Protein AF-A0A2W2B4Z8-F1 (afdb_monomer)

pLDDT: mean 87.82, std 11.04, range [44.75, 96.94]

Radius of gyration: 16.48 Å; Cα contacts (8 Å, |Δi|>4): 106; chains: 1; bounding box: 33×25×56 Å

Structure (mmCIF, N/CA/C/O backbone):
data_AF-A0A2W2B4Z8-F1
#
_entry.id   AF-A0A2W2B4Z8-F1
#
loop_
_atom_site.group_PDB
_atom_site.id
_atom_site.type_symbol
_atom_site.label_atom_id
_atom_site.label_alt_id
_atom_site.label_comp_id
_atom_site.label_asym_id
_atom_site.label_entity_id
_atom_site.label_seq_id
_atom_site.pdbx_PDB_ins_code
_atom_site.Cartn_x
_atom_site.Cartn_y
_atom_site.Cartn_z
_atom_site.occupancy
_atom_site.B_iso_or_equiv
_atom_site.auth_seq_id
_atom_site.auth_comp_id
_atom_site.auth_asym_id
_atom_site.auth_atom_id
_atom_site.pdbx_PDB_model_num
ATOM 1 N N . MET A 1 1 ? 10.916 -3.415 -38.304 1.00 51.91 1 MET A N 1
ATOM 2 C CA . MET A 1 1 ? 10.287 -2.587 -37.243 1.00 51.91 1 MET A CA 1
ATOM 3 C C . MET A 1 1 ? 11.276 -1.508 -36.816 1.00 51.91 1 MET A C 1
ATOM 5 O O . MET A 1 1 ? 12.402 -1.849 -36.483 1.00 51.91 1 MET A O 1
ATOM 9 N N . SER A 1 2 ? 10.908 -0.225 -36.898 1.00 57.62 2 SER A N 1
ATOM 10 C CA . SER A 1 2 ? 11.852 0.897 -36.734 1.00 57.62 2 SER A CA 1
ATOM 11 C C . SER A 1 2 ? 12.191 1.183 -35.260 1.00 57.62 2 SER A C 1
ATOM 13 O O . SER A 1 2 ? 11.293 1.184 -34.414 1.00 57.62 2 SER A O 1
ATOM 15 N N . ARG A 1 3 ? 13.473 1.455 -34.949 1.00 60.00 3 ARG A N 1
ATOM 16 C CA . ARG A 1 3 ? 13.999 1.764 -33.595 1.00 60.00 3 ARG A CA 1
ATOM 17 C C . ARG A 1 3 ? 13.225 2.890 -32.887 1.00 60.00 3 ARG A C 1
ATOM 19 O O . ARG A 1 3 ? 13.056 2.839 -31.670 1.00 60.00 3 ARG A O 1
ATOM 26 N N . ALA A 1 4 ? 12.664 3.834 -33.645 1.00 62.84 4 ALA A N 1
ATOM 27 C CA . ALA A 1 4 ? 11.821 4.915 -33.128 1.00 62.84 4 ALA A CA 1
ATOM 28 C C . ALA A 1 4 ? 10.544 4.411 -32.414 1.00 62.84 4 ALA A C 1
ATOM 30 O O . ALA A 1 4 ? 10.140 4.954 -31.387 1.00 62.84 4 ALA A O 1
ATOM 31 N N . GLY A 1 5 ? 9.939 3.317 -32.892 1.00 60.94 5 GLY A N 1
ATOM 32 C CA . GLY A 1 5 ? 8.724 2.741 -32.299 1.00 60.94 5 GLY A CA 1
ATOM 33 C C . GLY A 1 5 ? 8.967 1.911 -31.030 1.00 60.94 5 GLY A C 1
ATOM 34 O O . GLY A 1 5 ? 8.025 1.613 -30.295 1.00 60.94 5 GLY A O 1
ATOM 35 N N . LEU A 1 6 ? 10.212 1.507 -30.762 1.00 61.00 6 LEU A N 1
ATOM 36 C CA . LEU A 1 6 ? 10.599 0.843 -29.510 1.00 61.00 6 LEU A CA 1
ATOM 37 C C . LEU A 1 6 ? 10.825 1.875 -28.398 1.00 61.00 6 LEU A C 1
ATOM 39 O O . LEU A 1 6 ? 10.291 1.706 -27.304 1.00 61.00 6 LEU A O 1
ATOM 43 N N . GLY A 1 7 ? 11.508 2.984 -28.709 1.00 65.25 7 GLY A N 1
ATOM 44 C CA . GLY A 1 7 ? 11.728 4.089 -27.768 1.00 65.25 7 GLY A CA 1
ATOM 45 C C . GLY A 1 7 ? 10.425 4.712 -27.252 1.00 65.25 7 GLY A C 1
ATOM 46 O O . GLY A 1 7 ? 10.257 4.875 -26.046 1.00 65.25 7 GLY A O 1
ATOM 47 N N . GLY A 1 8 ? 9.449 4.958 -28.135 1.00 71.38 8 GLY A N 1
ATOM 48 C CA . GLY A 1 8 ? 8.140 5.493 -27.731 1.00 71.38 8 GLY A CA 1
ATOM 49 C C . GLY A 1 8 ? 7.349 4.554 -26.808 1.00 71.38 8 GLY A C 1
ATOM 50 O O . GLY A 1 8 ? 6.770 4.983 -25.810 1.00 71.38 8 GLY A O 1
ATOM 51 N N . ARG A 1 9 ? 7.368 3.242 -27.078 1.00 68.38 9 ARG A N 1
ATOM 52 C CA . ARG A 1 9 ? 6.680 2.247 -26.236 1.00 68.38 9 ARG A CA 1
ATOM 53 C C . ARG A 1 9 ? 7.324 2.099 -24.860 1.00 68.38 9 ARG A C 1
ATOM 55 O O . ARG A 1 9 ? 6.604 2.048 -23.865 1.00 68.38 9 ARG A O 1
ATOM 62 N N . LEU A 1 10 ? 8.653 2.098 -24.791 1.00 69.06 10 LEU A N 1
ATOM 63 C CA . LEU A 1 10 ? 9.381 2.080 -23.520 1.00 69.06 10 LEU A CA 1
ATOM 64 C C . LEU A 1 10 ? 9.112 3.354 -22.701 1.00 69.06 10 LEU A C 1
ATOM 66 O O . LEU A 1 10 ? 8.833 3.254 -21.507 1.00 69.06 10 LEU A O 1
ATOM 70 N N . GLY A 1 11 ? 9.070 4.523 -23.351 1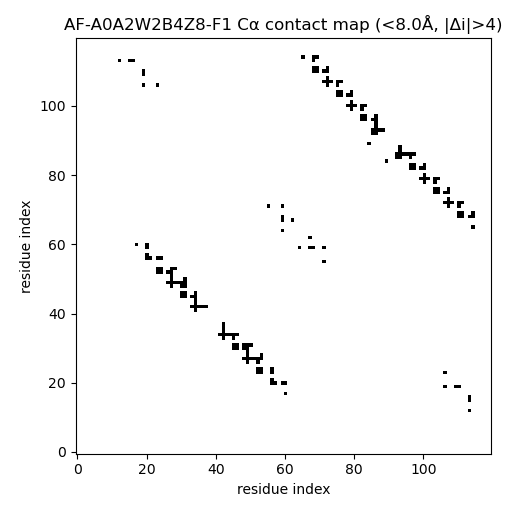.00 77.81 11 GLY A N 1
ATOM 71 C CA . GLY A 1 11 ? 8.722 5.797 -22.713 1.00 77.81 11 GLY A CA 1
ATOM 72 C C . GLY A 1 11 ? 7.312 5.809 -22.113 1.00 77.81 11 GLY A C 1
ATOM 73 O O . GLY A 1 11 ? 7.140 6.128 -20.939 1.00 77.81 11 GLY A O 1
ATOM 74 N N . THR A 1 12 ? 6.298 5.375 -22.871 1.00 83.00 12 THR A N 1
ATOM 75 C CA . THR A 1 12 ? 4.915 5.300 -22.352 1.00 83.00 12 THR A CA 1
ATOM 76 C C . THR A 1 12 ? 4.753 4.294 -21.211 1.00 83.00 12 THR A C 1
ATOM 78 O O . THR A 1 12 ? 3.965 4.523 -20.293 1.00 83.00 12 THR A O 1
ATOM 81 N N . ARG A 1 13 ? 5.500 3.182 -21.226 1.00 81.25 13 ARG A N 1
ATOM 82 C CA . ARG A 1 13 ? 5.495 2.204 -20.131 1.00 81.25 13 ARG A CA 1
ATOM 83 C C . ARG A 1 13 ? 6.121 2.785 -18.866 1.00 81.25 13 ARG A C 1
ATOM 85 O O . ARG A 1 13 ? 5.511 2.667 -17.808 1.00 81.25 13 ARG A O 1
ATOM 92 N N . GLY A 1 14 ? 7.277 3.440 -18.986 1.00 85.06 14 GLY A N 1
ATOM 93 C CA . GLY A 1 14 ? 7.943 4.110 -17.867 1.00 85.06 14 GLY A CA 1
ATOM 94 C C . GLY A 1 14 ? 7.070 5.197 -17.236 1.00 85.06 14 GLY A C 1
ATOM 95 O O . GLY A 1 14 ? 6.927 5.240 -16.019 1.00 85.06 14 GLY A O 1
ATOM 96 N N . GLN A 1 15 ? 6.389 6.006 -18.053 1.00 88.81 15 GLN A N 1
ATOM 97 C CA . GLN A 1 15 ? 5.443 7.020 -17.568 1.00 88.81 15 GLN A CA 1
ATOM 98 C C . GLN A 1 15 ? 4.256 6.411 -16.812 1.00 88.81 15 GLN A C 1
ATOM 100 O O . GLN A 1 15 ? 3.856 6.925 -15.771 1.00 88.81 15 GLN A O 1
ATOM 105 N N . ARG A 1 16 ? 3.688 5.304 -17.310 1.00 90.31 16 ARG A N 1
ATOM 106 C CA . ARG A 1 16 ? 2.576 4.617 -16.635 1.00 90.31 16 ARG A CA 1
ATOM 107 C C . ARG A 1 16 ? 3.013 3.963 -15.325 1.00 90.31 16 ARG A C 1
ATOM 109 O O . ARG A 1 16 ? 2.267 4.0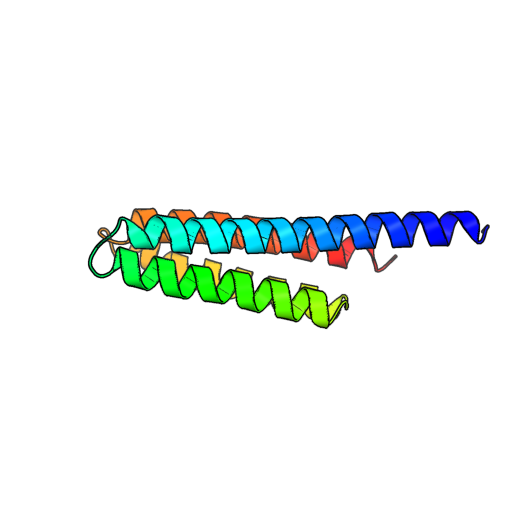39 -14.358 1.00 90.31 16 ARG A O 1
ATOM 116 N N . ALA A 1 17 ? 4.197 3.350 -15.294 1.00 90.81 17 ALA A N 1
ATOM 117 C CA . ALA A 1 17 ? 4.775 2.801 -14.068 1.00 90.81 17 ALA A CA 1
ATOM 118 C C . ALA A 1 17 ? 4.975 3.908 -13.025 1.00 90.81 17 ALA A C 1
ATOM 120 O O . ALA A 1 17 ? 4.467 3.807 -11.914 1.00 90.81 17 ALA A O 1
ATOM 121 N N . LEU A 1 18 ? 5.589 5.026 -13.425 1.00 92.25 18 LEU A N 1
ATOM 122 C CA . LEU A 1 18 ? 5.743 6.198 -12.566 1.00 92.25 18 LEU A CA 1
ATOM 123 C C . LEU A 1 18 ? 4.392 6.709 -12.044 1.00 92.25 18 LEU A C 1
ATOM 125 O O . LEU A 1 18 ? 4.272 7.004 -10.861 1.00 92.25 18 LEU A O 1
ATOM 129 N N . ALA A 1 19 ? 3.365 6.786 -12.893 1.00 94.19 19 ALA A N 1
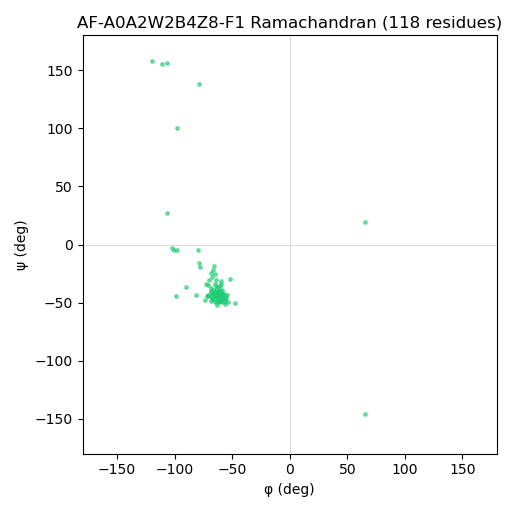ATOM 130 C CA . ALA A 1 19 ? 2.036 7.227 -12.477 1.00 94.19 19 ALA A CA 1
ATOM 131 C C . ALA A 1 19 ? 1.418 6.321 -11.396 1.00 94.19 19 ALA A C 1
ATOM 133 O O . ALA A 1 19 ? 0.807 6.833 -10.457 1.00 94.19 19 ALA A O 1
ATOM 134 N N . VAL A 1 20 ? 1.594 4.998 -11.496 1.00 92.75 20 VAL A N 1
ATOM 135 C CA . VAL A 1 20 ? 1.120 4.049 -10.473 1.00 92.75 20 VAL A CA 1
ATOM 136 C C . VAL A 1 20 ? 1.855 4.255 -9.152 1.00 92.75 20 VAL A C 1
ATOM 138 O O . VAL A 1 20 ? 1.208 4.338 -8.106 1.00 92.75 20 VAL A O 1
ATOM 141 N N . GLU A 1 21 ? 3.173 4.443 -9.185 1.00 96.25 21 GLU A N 1
ATOM 142 C CA . GLU A 1 21 ? 3.941 4.663 -7.956 1.00 96.25 21 GLU A CA 1
ATOM 143 C C . GLU A 1 21 ? 3.674 6.034 -7.326 1.00 96.25 21 GLU A C 1
ATOM 145 O O . GLU A 1 21 ? 3.591 6.148 -6.102 1.00 96.25 21 GLU A O 1
ATOM 150 N N . LEU A 1 22 ? 3.443 7.073 -8.132 1.00 95.75 22 LEU A N 1
ATOM 151 C CA . LEU A 1 22 ? 3.013 8.384 -7.638 1.00 95.75 22 LEU A CA 1
A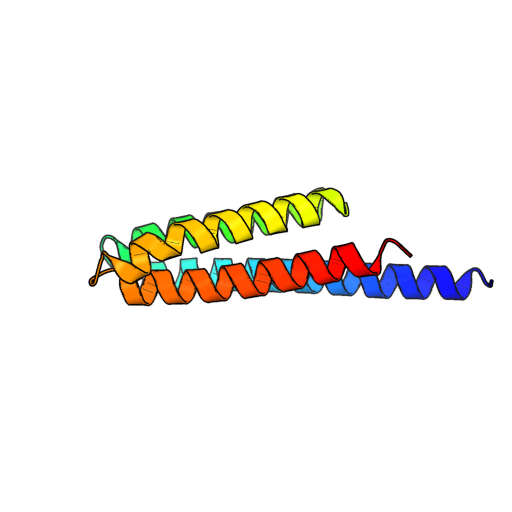TOM 152 C C . LEU A 1 22 ? 1.622 8.322 -7.004 1.00 95.75 22 LEU A C 1
ATOM 154 O O . LEU A 1 22 ? 1.405 8.910 -5.943 1.00 95.75 22 LEU A O 1
ATOM 158 N N . LEU A 1 23 ? 0.688 7.583 -7.609 1.00 95.88 23 LEU A N 1
ATOM 159 C CA . LEU A 1 23 ? -0.628 7.339 -7.023 1.00 95.88 23 LEU A CA 1
ATOM 160 C C . LEU A 1 23 ? -0.495 6.617 -5.678 1.00 95.88 23 LEU A C 1
ATOM 162 O O . LEU A 1 23 ? -1.080 7.052 -4.683 1.00 95.88 23 LEU A O 1
ATOM 166 N N . ARG A 1 24 ? 0.304 5.545 -5.624 1.00 96.25 24 ARG A N 1
ATOM 167 C CA . ARG A 1 24 ? 0.585 4.795 -4.395 1.00 96.25 24 ARG A CA 1
ATOM 168 C C . ARG A 1 24 ? 1.177 5.703 -3.318 1.00 96.25 24 ARG A C 1
ATOM 170 O O . ARG A 1 24 ? 0.683 5.704 -2.187 1.00 96.25 24 ARG A O 1
ATOM 177 N N . ALA A 1 25 ? 2.165 6.523 -3.669 1.00 95.88 25 ALA A N 1
ATOM 178 C CA . ALA A 1 25 ? 2.772 7.481 -2.754 1.00 95.88 25 ALA A CA 1
ATOM 179 C C . ALA A 1 25 ? 1.758 8.521 -2.250 1.00 95.88 25 ALA A C 1
ATOM 181 O O . ALA A 1 25 ? 1.675 8.764 -1.045 1.00 95.88 25 ALA A O 1
ATOM 182 N N . GLY A 1 26 ? 0.926 9.073 -3.137 1.00 96.62 26 GLY A N 1
ATOM 183 C CA . GLY A 1 26 ? -0.139 10.013 -2.783 1.00 96.62 26 GLY A CA 1
ATOM 184 C C . GLY A 1 26 ? -1.160 9.416 -1.811 1.00 96.62 26 GLY A C 1
ATOM 185 O O . GLY A 1 26 ? -1.515 10.048 -0.815 1.00 96.62 26 GLY A O 1
ATOM 186 N N . ILE A 1 27 ? -1.571 8.162 -2.031 1.00 95.25 27 ILE A N 1
ATOM 187 C CA . ILE A 1 27 ? -2.430 7.416 -1.098 1.00 95.25 27 ILE A CA 1
ATOM 188 C C . ILE A 1 27 ? -1.738 7.249 0.262 1.00 95.25 27 ILE A C 1
ATOM 190 O O . ILE A 1 27 ? -2.386 7.392 1.303 1.00 95.25 27 ILE A O 1
ATOM 194 N N . GLY A 1 28 ? -0.434 6.962 0.272 1.00 94.12 28 GLY A N 1
ATOM 195 C CA . GLY A 1 28 ? 0.361 6.868 1.496 1.00 94.12 28 GLY A CA 1
ATOM 196 C C . GLY A 1 28 ? 0.374 8.177 2.287 1.00 94.12 28 GLY A C 1
ATOM 197 O O . GLY A 1 28 ? 0.047 8.193 3.475 1.00 94.12 28 GLY A O 1
ATOM 198 N N . ILE A 1 29 ? 0.650 9.295 1.611 1.00 96.69 29 ILE A N 1
ATOM 199 C CA . ILE A 1 29 ? 0.628 10.642 2.201 1.00 96.69 29 ILE A CA 1
ATOM 200 C C . ILE A 1 29 ? -0.758 10.961 2.769 1.00 96.69 29 ILE A C 1
ATOM 202 O O . ILE A 1 29 ? -0.863 11.422 3.906 1.00 96.69 29 ILE A O 1
ATOM 206 N N . ALA A 1 30 ? -1.831 10.668 2.030 1.00 93.44 30 ALA A N 1
ATOM 207 C CA . ALA A 1 30 ? -3.197 10.900 2.493 1.00 93.44 30 ALA A CA 1
ATOM 208 C C . ALA A 1 30 ? -3.506 10.142 3.797 1.00 93.44 30 ALA A C 1
ATOM 210 O O . ALA A 1 30 ? -4.132 10.697 4.703 1.00 93.44 30 ALA A O 1
ATOM 211 N N . HIS A 1 31 ? -3.022 8.904 3.935 1.00 93.38 31 HIS A N 1
ATOM 212 C CA . HIS A 1 31 ? -3.160 8.136 5.173 1.00 93.38 31 HIS A CA 1
ATOM 213 C C . HIS A 1 31 ? -2.372 8.744 6.338 1.00 93.38 31 HIS A C 1
ATOM 215 O O . HIS A 1 31 ? -2.917 8.847 7.440 1.00 93.38 31 HIS A O 1
ATOM 221 N N . LEU A 1 32 ? -1.137 9.202 6.107 1.00 93.38 32 LEU A N 1
ATOM 222 C CA . LEU A 1 32 ? -0.338 9.879 7.134 1.00 93.38 32 LEU A CA 1
ATOM 223 C C . LEU A 1 32 ? -0.999 11.180 7.598 1.00 93.38 32 LEU A C 1
ATOM 225 O O . LEU A 1 32 ? -1.124 11.416 8.799 1.00 93.38 32 LEU A O 1
ATOM 229 N N . LEU A 1 33 ? -1.470 12.005 6.660 1.00 93.62 33 LEU A N 1
ATOM 230 C CA . LEU A 1 33 ? -2.158 13.259 6.967 1.00 93.62 33 LEU A CA 1
ATOM 231 C C . LEU A 1 33 ? -3.476 13.014 7.707 1.00 93.62 33 LEU A C 1
ATOM 233 O O . LEU A 1 33 ? -3.750 13.679 8.706 1.00 93.62 33 LEU A O 1
ATOM 237 N N . GLY A 1 34 ? -4.263 12.028 7.271 1.00 87.81 34 GLY A N 1
ATOM 238 C CA . GLY A 1 34 ? -5.483 11.619 7.964 1.00 87.81 34 GLY A CA 1
ATOM 239 C C . GLY A 1 34 ? -5.207 11.126 9.387 1.00 87.81 34 GLY A C 1
ATOM 240 O O . GLY A 1 34 ? -5.925 11.490 10.316 1.00 87.81 34 GLY A O 1
ATOM 241 N N . ALA A 1 35 ? -4.122 10.375 9.586 1.00 89.81 35 ALA A N 1
ATOM 242 C CA . ALA A 1 35 ? -3.721 9.874 10.897 1.00 89.81 35 ALA A CA 1
ATOM 243 C C . ALA A 1 35 ? -3.285 10.972 11.881 1.00 89.81 35 ALA A C 1
ATOM 245 O O . ALA A 1 35 ? -3.344 10.749 13.087 1.00 89.81 35 ALA A O 1
ATOM 246 N N . ARG A 1 36 ? -2.869 12.156 11.405 1.00 90.50 36 ARG A N 1
ATOM 247 C CA . ARG A 1 36 ? -2.567 13.308 12.281 1.00 90.50 36 ARG A CA 1
ATOM 248 C C . ARG A 1 36 ? -3.814 13.887 12.948 1.00 90.50 36 ARG A C 1
ATOM 250 O O . ARG A 1 36 ? -3.693 14.514 13.990 1.00 90.50 36 ARG A O 1
ATOM 257 N N . ARG A 1 37 ? -4.991 13.693 12.344 1.00 86.44 37 ARG A N 1
ATOM 258 C CA . ARG A 1 37 ? -6.284 14.201 12.836 1.00 86.44 37 ARG A CA 1
ATOM 259 C C . ARG A 1 37 ? -7.086 13.155 13.617 1.00 86.44 37 ARG A C 1
ATOM 261 O O . ARG A 1 37 ? -8.156 13.468 14.121 1.00 86.44 37 ARG A O 1
ATOM 268 N N . ALA A 1 38 ? -6.600 11.916 13.680 1.00 85.81 38 ALA A N 1
ATOM 269 C CA . ALA A 1 38 ? -7.275 10.801 14.334 1.00 85.81 38 ALA A CA 1
ATOM 270 C C . ALA A 1 38 ? -6.588 10.431 15.657 1.00 85.81 38 ALA A C 1
ATOM 272 O O . ALA A 1 38 ? -5.390 10.650 15.830 1.00 85.81 38 ALA A O 1
ATOM 273 N N . LEU A 1 39 ? -7.337 9.797 16.560 1.00 83.69 39 LEU A N 1
ATOM 274 C CA . LEU A 1 39 ? -6.833 9.232 17.815 1.00 83.69 39 LEU A CA 1
ATOM 275 C C . LEU A 1 39 ? -7.088 7.720 17.866 1.00 83.69 39 LEU A C 1
ATOM 277 O O . LEU A 1 39 ? -7.959 7.202 17.166 1.00 83.69 39 LEU A O 1
ATOM 281 N N . GLY A 1 40 ? -6.318 7.008 18.691 1.00 87.50 40 GLY A N 1
ATOM 282 C CA . GLY A 1 40 ? -6.475 5.569 18.913 1.00 87.50 40 GLY A CA 1
ATOM 283 C C . GLY A 1 40 ? -6.185 4.702 17.679 1.00 87.50 40 GLY A C 1
ATOM 284 O O . GLY A 1 40 ? -5.314 5.004 16.860 1.00 87.50 40 GLY A O 1
ATOM 285 N N . ARG A 1 41 ? -6.923 3.594 17.544 1.00 85.69 41 ARG A N 1
ATOM 286 C CA . ARG A 1 41 ? -6.717 2.564 16.508 1.00 85.69 41 ARG A CA 1
ATOM 287 C C . ARG A 1 41 ? -6.706 3.114 15.064 1.00 85.69 41 ARG A C 1
ATOM 289 O O . ARG A 1 41 ? -5.799 2.740 14.320 1.00 85.69 41 ARG A O 1
ATOM 296 N N . PRO A 1 42 ? -7.608 4.027 14.645 1.00 84.31 42 PRO A N 1
ATOM 297 C CA . PRO A 1 42 ? -7.559 4.624 13.305 1.00 84.31 42 PRO A CA 1
ATOM 298 C C . PRO A 1 42 ? -6.265 5.389 12.996 1.00 84.31 42 PRO A C 1
ATOM 300 O O . PRO A 1 42 ? -5.801 5.360 11.856 1.00 84.31 42 PRO A O 1
ATOM 303 N N . ALA A 1 43 ? -5.662 6.045 13.994 1.00 88.19 43 ALA A N 1
ATOM 304 C CA . ALA A 1 43 ? -4.410 6.779 13.817 1.00 88.19 43 ALA A CA 1
AT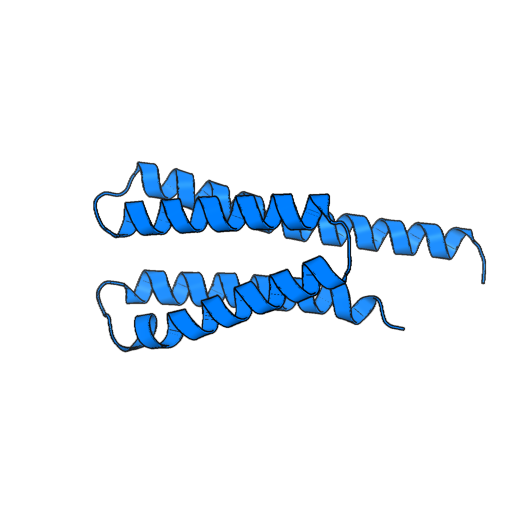OM 305 C C . ALA A 1 43 ? -3.237 5.828 13.545 1.00 88.19 43 ALA A C 1
ATOM 307 O O . ALA A 1 43 ? -2.451 6.055 12.627 1.00 88.19 43 ALA A O 1
ATOM 308 N N . VAL A 1 44 ? -3.150 4.730 14.303 1.00 92.31 44 VAL A N 1
ATOM 309 C CA . VAL A 1 44 ? -2.109 3.705 14.126 1.00 92.31 44 VAL A CA 1
ATOM 310 C C . VAL A 1 44 ? -2.238 3.042 12.758 1.00 92.31 44 VAL A C 1
ATOM 312 O O . VAL A 1 44 ? -1.270 3.000 12.002 1.00 92.31 44 VAL A O 1
ATOM 315 N N . LEU A 1 45 ? -3.448 2.602 12.403 1.00 87.81 45 LEU A N 1
ATOM 316 C CA . LEU A 1 45 ? -3.720 1.980 11.109 1.00 87.81 45 LEU A CA 1
ATOM 317 C C . LEU A 1 45 ? -3.380 2.916 9.941 1.00 87.81 45 LEU A C 1
ATOM 319 O O . LEU A 1 45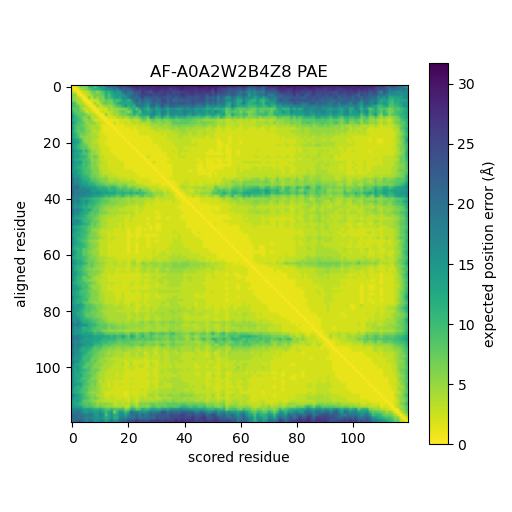 ? -2.751 2.490 8.976 1.00 87.81 45 LEU A O 1
ATOM 323 N N . GLY A 1 46 ? -3.737 4.200 10.044 1.00 89.19 46 GLY A N 1
ATOM 324 C CA . GLY A 1 46 ? -3.375 5.202 9.042 1.00 89.19 46 GLY A CA 1
ATOM 325 C C . GLY A 1 46 ? -1.861 5.394 8.909 1.00 89.19 46 GLY A C 1
ATOM 326 O O . GLY A 1 46 ? -1.353 5.453 7.794 1.00 89.19 46 GLY A O 1
ATOM 327 N N . ARG A 1 47 ? -1.108 5.420 10.016 1.00 92.19 47 ARG A N 1
ATOM 328 C CA . ARG A 1 47 ? 0.361 5.536 9.969 1.00 92.19 47 ARG A CA 1
ATOM 329 C C . ARG A 1 47 ? 1.019 4.323 9.324 1.00 92.19 47 ARG A C 1
ATOM 331 O O . ARG A 1 47 ? 1.826 4.494 8.416 1.00 92.19 47 ARG A O 1
ATOM 338 N N . VAL A 1 48 ? 0.647 3.118 9.758 1.00 94.31 48 VAL A N 1
ATOM 339 C CA . VAL A 1 48 ? 1.205 1.860 9.234 1.00 94.31 48 VAL A CA 1
ATOM 340 C C . VAL A 1 48 ? 0.948 1.741 7.734 1.00 94.31 48 VAL A C 1
ATOM 342 O O . VAL A 1 48 ? 1.870 1.460 6.972 1.00 94.31 48 VAL A O 1
ATOM 345 N N . LEU A 1 49 ? -0.279 2.026 7.290 1.00 91.81 49 LEU A N 1
ATOM 346 C CA . LEU A 1 49 ? -0.607 2.026 5.866 1.00 91.81 49 LEU A CA 1
ATOM 347 C C . LEU A 1 49 ? 0.153 3.101 5.096 1.00 91.81 49 LEU A C 1
ATOM 349 O O . LEU A 1 49 ? 0.673 2.823 4.021 1.00 91.81 49 LEU A O 1
ATOM 353 N N . GLY A 1 50 ? 0.242 4.312 5.645 1.00 92.50 50 GLY A N 1
ATOM 354 C CA . GLY A 1 50 ? 0.990 5.398 5.025 1.00 92.50 50 GLY A CA 1
ATOM 355 C C . GLY A 1 50 ? 2.446 5.016 4.765 1.00 92.50 50 GLY A C 1
ATOM 356 O O . GLY A 1 50 ? 2.928 5.145 3.641 1.00 92.50 50 GLY A O 1
ATOM 357 N N . VAL A 1 51 ? 3.113 4.458 5.779 1.00 96.62 51 VAL A N 1
ATOM 358 C CA . VAL A 1 51 ? 4.493 3.964 5.671 1.00 96.62 51 VAL A CA 1
ATOM 359 C C . VAL A 1 51 ? 4.600 2.804 4.680 1.00 96.62 51 VAL A C 1
ATOM 361 O O . VAL A 1 51 ? 5.504 2.817 3.849 1.00 96.62 51 VAL A O 1
ATOM 364 N N . ARG A 1 52 ? 3.667 1.839 4.699 1.00 93.81 52 ARG A N 1
ATOM 365 C CA . ARG A 1 52 ? 3.639 0.718 3.741 1.00 93.81 52 ARG A CA 1
ATOM 366 C C . ARG A 1 52 ? 3.592 1.215 2.299 1.00 93.81 52 ARG A C 1
ATOM 368 O O . ARG A 1 52 ? 4.407 0.792 1.489 1.00 93.81 52 ARG A O 1
ATOM 375 N N . GLN A 1 53 ? 2.662 2.115 1.983 1.00 94.25 53 GLN A N 1
ATOM 376 C CA . GLN A 1 53 ? 2.480 2.605 0.616 1.00 94.25 53 GLN A CA 1
ATOM 377 C C . GLN A 1 53 ? 3.708 3.380 0.123 1.00 94.25 53 GLN A C 1
ATOM 379 O O . GLN A 1 53 ? 4.144 3.167 -1.005 1.00 94.25 53 GLN A O 1
ATOM 384 N N . LEU A 1 54 ? 4.292 4.232 0.972 1.00 96.94 54 LEU A N 1
ATOM 385 C CA . LEU A 1 54 ? 5.509 4.976 0.639 1.00 96.94 54 LEU A CA 1
ATOM 386 C C . LEU A 1 54 ? 6.724 4.061 0.475 1.00 96.94 54 LEU A C 1
ATOM 388 O O . LEU A 1 54 ? 7.480 4.216 -0.481 1.00 96.94 54 LEU A O 1
ATOM 392 N N . GLY A 1 55 ? 6.894 3.092 1.377 1.00 96.69 55 GLY A N 1
ATOM 393 C CA . GLY A 1 55 ? 7.969 2.109 1.297 1.00 96.69 55 GLY A CA 1
ATOM 394 C C . GLY A 1 55 ? 7.864 1.257 0.035 1.00 96.69 55 GLY A C 1
ATOM 395 O O . GLY A 1 55 ? 8.846 1.109 -0.684 1.00 96.69 55 GLY A O 1
ATOM 396 N N . GLN A 1 56 ? 6.667 0.761 -0.285 1.00 95.44 56 GLN A N 1
ATOM 397 C CA . GLN A 1 56 ? 6.433 -0.025 -1.495 1.00 95.44 56 GLN A CA 1
ATOM 398 C C . GLN A 1 56 ? 6.682 0.808 -2.761 1.00 95.44 56 GLN A C 1
ATOM 400 O O . GLN A 1 56 ? 7.412 0.346 -3.630 1.00 95.44 56 GLN A O 1
ATOM 405 N N . ALA A 1 57 ? 6.196 2.055 -2.824 1.00 94.62 57 ALA A N 1
ATOM 406 C CA . ALA A 1 57 ? 6.463 2.948 -3.956 1.00 94.62 57 ALA A CA 1
ATOM 407 C C . ALA A 1 57 ? 7.966 3.203 -4.154 1.00 94.62 57 ALA A C 1
ATOM 409 O O . ALA A 1 57 ? 8.481 3.107 -5.266 1.00 94.62 57 ALA A O 1
ATOM 410 N N . ALA A 1 58 ? 8.696 3.478 -3.069 1.00 95.50 58 ALA A N 1
ATOM 411 C CA . ALA A 1 58 ? 10.136 3.702 -3.127 1.00 95.50 58 ALA A CA 1
ATOM 412 C C . ALA A 1 58 ? 10.902 2.450 -3.585 1.00 95.50 58 ALA A C 1
ATOM 414 O O . ALA A 1 58 ? 11.798 2.549 -4.423 1.00 95.50 58 ALA A O 1
ATOM 415 N N . LEU A 1 59 ? 10.551 1.273 -3.059 1.00 96.19 59 LEU A N 1
ATOM 416 C CA . LEU A 1 59 ? 11.199 0.010 -3.417 1.00 96.19 59 LEU A CA 1
ATOM 417 C C . LEU A 1 59 ? 10.925 -0.384 -4.872 1.00 96.19 59 LEU A C 1
ATOM 419 O O . LEU A 1 59 ? 11.856 -0.786 -5.569 1.00 96.19 59 LEU A O 1
ATOM 423 N N . VAL A 1 60 ? 9.686 -0.230 -5.348 1.00 94.81 60 VAL A N 1
ATOM 424 C CA . VAL A 1 60 ? 9.313 -0.545 -6.735 1.00 94.81 60 VAL A CA 1
ATOM 425 C C . VAL A 1 60 ? 9.990 0.418 -7.710 1.00 94.81 60 VAL A C 1
ATOM 427 O O . VAL A 1 60 ? 10.607 -0.044 -8.670 1.00 94.81 60 VAL A O 1
ATOM 430 N N . LEU A 1 61 ? 9.978 1.730 -7.433 1.00 92.56 61 LEU A N 1
ATOM 431 C CA . LEU A 1 61 ? 10.701 2.721 -8.242 1.00 92.56 61 LEU A CA 1
ATOM 432 C C . LEU A 1 61 ? 12.204 2.439 -8.291 1.00 92.56 61 LEU A C 1
ATOM 434 O O . LEU A 1 61 ? 12.811 2.537 -9.355 1.00 92.56 61 LEU A O 1
ATOM 438 N N . ARG A 1 62 ? 12.806 2.075 -7.151 1.00 93.62 62 ARG A N 1
ATOM 439 C CA . ARG A 1 62 ? 14.234 1.751 -7.073 1.00 93.62 62 ARG A CA 1
ATOM 440 C C . ARG A 1 62 ? 14.581 0.485 -7.855 1.00 93.62 62 ARG A C 1
ATOM 442 O O . ARG A 1 62 ? 15.648 0.434 -8.457 1.00 93.62 62 ARG A O 1
ATOM 449 N N . ALA A 1 63 ? 13.723 -0.532 -7.815 1.00 94.06 63 ALA A N 1
ATOM 450 C CA . ALA A 1 63 ? 13.943 -1.771 -8.550 1.00 94.06 63 ALA A CA 1
ATOM 451 C C . ALA A 1 63 ? 13.753 -1.574 -10.061 1.00 94.06 63 ALA A C 1
ATOM 453 O O . ALA A 1 63 ? 14.557 -2.065 -10.847 1.00 94.06 63 ALA A O 1
ATOM 454 N N . GLY A 1 64 ? 12.698 -0.862 -10.473 1.00 89.44 64 GLY A N 1
ATOM 455 C CA . GLY A 1 64 ? 12.433 -0.538 -11.877 1.00 89.44 64 GLY A CA 1
ATOM 456 C C . GLY A 1 64 ? 12.127 -1.748 -12.771 1.00 89.44 64 GLY A C 1
ATOM 457 O O . GLY A 1 64 ? 12.254 -1.652 -13.992 1.00 89.44 64 GLY A O 1
ATOM 458 N N . THR A 1 65 ? 11.742 -2.895 -12.196 1.00 89.19 65 THR A N 1
ATOM 459 C CA . THR A 1 65 ? 11.509 -4.149 -12.933 1.00 89.19 65 THR A CA 1
ATOM 460 C C . THR A 1 65 ? 10.035 -4.555 -12.974 1.00 89.19 65 THR A C 1
ATOM 462 O O . THR A 1 65 ? 9.240 -4.216 -12.099 1.00 89.19 65 THR A O 1
ATOM 465 N N . ALA A 1 66 ? 9.654 -5.339 -13.990 1.00 88.69 66 ALA A N 1
ATOM 466 C CA . ALA A 1 66 ? 8.306 -5.908 -14.088 1.00 88.69 66 ALA A CA 1
ATOM 467 C C . ALA A 1 66 ? 7.994 -6.900 -12.950 1.00 88.69 66 ALA A C 1
ATOM 469 O O . ALA A 1 66 ? 6.845 -7.001 -12.513 1.00 88.69 66 ALA A O 1
ATOM 470 N N . ASP A 1 67 ? 9.011 -7.598 -12.447 1.00 91.69 67 ASP A N 1
ATOM 471 C CA . ASP A 1 67 ? 8.864 -8.516 -11.317 1.00 91.69 67 ASP A CA 1
ATOM 472 C C . ASP A 1 67 ? 8.567 -7.753 -10.024 1.00 91.69 67 ASP A C 1
ATOM 474 O O . ASP A 1 67 ? 7.712 -8.181 -9.253 1.00 91.69 67 ASP A O 1
ATOM 478 N N . ALA A 1 68 ? 9.170 -6.573 -9.822 1.00 92.56 68 ALA A N 1
ATOM 479 C CA . ALA A 1 68 ? 8.850 -5.713 -8.684 1.00 92.56 68 ALA A CA 1
ATOM 480 C C . ALA A 1 68 ? 7.371 -5.291 -8.686 1.00 92.56 68 ALA A C 1
ATOM 482 O O . ALA A 1 68 ? 6.707 -5.384 -7.655 1.00 92.56 68 ALA A O 1
ATOM 483 N N . HIS A 1 69 ? 6.827 -4.923 -9.849 1.00 91.88 69 HIS A N 1
ATOM 484 C CA . HIS A 1 69 ? 5.397 -4.635 -10.015 1.00 91.88 69 HIS A CA 1
ATOM 485 C C . HIS A 1 69 ? 4.511 -5.872 -9.776 1.00 91.88 69 HIS A C 1
ATOM 487 O O . HIS A 1 69 ? 3.442 -5.775 -9.178 1.00 91.88 69 HIS A O 1
ATOM 493 N N . THR A 1 70 ? 4.967 -7.065 -10.168 1.00 93.88 70 THR A N 1
ATOM 494 C CA . THR A 1 70 ? 4.241 -8.322 -9.905 1.00 93.88 70 THR A CA 1
ATOM 495 C C . THR A 1 70 ? 4.184 -8.635 -8.409 1.00 93.88 70 THR A C 1
ATOM 497 O O . THR A 1 70 ? 3.115 -8.926 -7.873 1.00 93.88 70 THR A O 1
ATOM 500 N N . VAL A 1 71 ? 5.315 -8.524 -7.709 1.00 94.75 71 VAL A N 1
ATOM 501 C CA . VAL A 1 71 ? 5.382 -8.697 -6.251 1.00 94.75 71 VAL A CA 1
ATOM 502 C C . VAL A 1 71 ? 4.528 -7.640 -5.546 1.00 94.75 71 VAL A C 1
ATOM 504 O O . VAL A 1 71 ? 3.759 -7.977 -4.647 1.00 94.75 71 VAL A O 1
ATOM 507 N N . SER A 1 72 ? 4.596 -6.383 -5.991 1.00 93.12 72 SER A N 1
ATOM 508 C CA . SER A 1 72 ? 3.750 -5.283 -5.510 1.00 93.12 72 SER A CA 1
ATOM 509 C C . SER A 1 72 ? 2.255 -5.622 -5.632 1.00 93.12 72 SER A C 1
ATOM 511 O O . SER A 1 72 ? 1.505 -5.494 -4.659 1.00 93.12 72 SER A O 1
ATOM 513 N N . ALA A 1 73 ? 1.833 -6.164 -6.781 1.00 93.56 73 ALA A N 1
ATOM 514 C CA . ALA A 1 73 ? 0.459 -6.604 -7.019 1.00 93.56 73 ALA A CA 1
ATOM 515 C C . ALA A 1 73 ? 0.016 -7.720 -6.062 1.00 93.56 73 ALA A C 1
ATOM 517 O O . ALA A 1 73 ? -1.099 -7.668 -5.540 1.00 93.56 73 ALA A O 1
ATOM 518 N N . LEU A 1 74 ? 0.881 -8.714 -5.823 1.00 96.25 74 LEU A N 1
ATOM 519 C CA . LEU A 1 74 ? 0.616 -9.825 -4.900 1.00 96.25 74 LEU A CA 1
ATOM 520 C C . LEU A 1 74 ? 0.464 -9.338 -3.460 1.00 96.25 74 LEU A C 1
ATOM 522 O O . LEU A 1 74 ? -0.454 -9.756 -2.752 1.00 96.25 74 LEU A O 1
ATOM 526 N N . VAL A 1 75 ? 1.342 -8.432 -3.031 1.00 94.94 75 VAL A N 1
ATOM 527 C CA . VAL A 1 75 ? 1.296 -7.819 -1.701 1.00 94.94 75 VAL A CA 1
ATOM 528 C C . VAL A 1 75 ? -0.011 -7.045 -1.499 1.00 94.94 75 VAL A C 1
ATOM 530 O O . VAL A 1 75 ? -0.620 -7.139 -0.431 1.00 94.94 75 VAL A O 1
ATOM 533 N N . ASP A 1 76 ? -0.486 -6.325 -2.517 1.00 95.06 76 ASP A N 1
ATOM 534 C CA . ASP A 1 76 ? -1.776 -5.629 -2.468 1.00 95.06 76 ASP A CA 1
ATOM 535 C C . ASP A 1 76 ? -2.970 -6.582 -2.508 1.00 95.06 76 ASP A C 1
ATOM 537 O O . ASP A 1 76 ? -3.881 -6.434 -1.694 1.00 95.06 76 ASP A O 1
ATOM 541 N N . ALA A 1 77 ? -2.945 -7.605 -3.361 1.00 93.81 77 ALA A N 1
ATOM 542 C CA . ALA A 1 77 ? -4.015 -8.596 -3.436 1.00 93.81 77 ALA A CA 1
ATOM 543 C C . ALA A 1 77 ? -4.181 -9.330 -2.097 1.00 93.81 77 ALA A C 1
ATOM 545 O O . ALA A 1 77 ? -5.289 -9.447 -1.572 1.00 93.81 77 ALA A O 1
ATOM 546 N N . THR A 1 78 ? -3.062 -9.753 -1.505 1.00 95.88 78 THR A N 1
ATOM 547 C CA . THR A 1 78 ? -3.032 -10.432 -0.203 1.00 95.88 78 THR A CA 1
ATOM 548 C C . THR A 1 78 ? -3.579 -9.521 0.890 1.00 95.88 78 THR A C 1
ATOM 550 O O . THR A 1 78 ? -4.417 -9.940 1.689 1.00 95.88 78 THR A O 1
ATOM 553 N N . HIS A 1 79 ? -3.175 -8.247 0.896 1.00 93.12 79 HIS A N 1
ATOM 554 C CA . HIS A 1 79 ? -3.734 -7.269 1.822 1.00 93.12 79 HIS A CA 1
ATOM 555 C C . HIS A 1 79 ? -5.252 -7.121 1.646 1.00 93.12 79 HIS A C 1
ATOM 557 O O . HIS A 1 79 ? -5.984 -7.216 2.631 1.00 93.12 79 HIS A O 1
ATOM 563 N N . GLY A 1 80 ? -5.737 -6.970 0.409 1.00 91.88 80 GLY A N 1
ATOM 564 C CA . GLY A 1 80 ? -7.166 -6.911 0.098 1.00 91.88 80 GLY A CA 1
ATOM 565 C C . GLY A 1 80 ? -7.933 -8.112 0.655 1.00 91.88 80 GLY A C 1
ATOM 566 O O . GLY A 1 80 ? -8.907 -7.929 1.383 1.00 91.88 80 GLY A O 1
ATOM 567 N N . VAL A 1 81 ? -7.446 -9.334 0.419 1.00 94.62 81 VAL A N 1
ATOM 568 C CA . VAL A 1 81 ? -8.044 -10.566 0.965 1.00 94.62 81 VAL A CA 1
ATOM 569 C C . VAL A 1 81 ? -8.114 -10.524 2.494 1.00 94.62 81 VAL A C 1
ATOM 571 O O . VAL A 1 81 ? -9.169 -10.796 3.064 1.00 94.62 81 VAL A O 1
ATOM 574 N N . THR A 1 82 ? -7.046 -10.102 3.179 1.00 91.62 82 THR A N 1
ATOM 575 C CA . THR A 1 82 ? -7.060 -9.987 4.652 1.00 91.62 82 THR A CA 1
ATOM 576 C C . THR A 1 82 ? -8.019 -8.919 5.190 1.00 91.62 82 THR A C 1
ATOM 578 O O . THR A 1 82 ? -8.413 -8.983 6.354 1.00 91.62 82 THR A O 1
ATOM 581 N N . MET A 1 83 ? -8.451 -7.957 4.366 1.00 95.06 83 MET A N 1
ATOM 582 C CA . MET A 1 83 ? -9.483 -6.990 4.756 1.00 95.06 83 MET A CA 1
ATOM 583 C C . MET A 1 83 ? -10.896 -7.576 4.701 1.00 95.06 83 MET A C 1
ATOM 585 O O . MET A 1 83 ? -11.781 -7.028 5.353 1.00 95.06 83 MET A O 1
ATOM 589 N N . VAL A 1 84 ? -11.133 -8.677 3.979 1.00 93.06 84 VAL A N 1
ATOM 590 C CA . VAL A 1 84 ? -12.473 -9.275 3.843 1.00 93.06 84 VAL A CA 1
ATOM 591 C C . VAL A 1 84 ? -13.019 -9.764 5.191 1.00 93.06 84 VAL A C 1
ATOM 593 O O . VAL A 1 84 ? -14.101 -9.309 5.566 1.00 93.06 84 VAL A O 1
ATOM 596 N N . PRO A 1 85 ? -12.297 -10.582 5.988 1.00 88.94 85 PRO A N 1
ATOM 597 C CA . PRO A 1 85 ? -12.767 -10.952 7.322 1.00 88.94 85 PRO A CA 1
ATOM 598 C C . PRO A 1 85 ? -13.008 -9.726 8.207 1.00 88.94 85 PRO A C 1
ATOM 600 O O . PRO A 1 85 ? -14.029 -9.640 8.882 1.00 88.94 85 PRO A O 1
ATOM 603 N N . LEU A 1 86 ? -12.112 -8.734 8.150 1.00 88.44 86 LEU A N 1
ATOM 604 C CA . LEU A 1 86 ? -12.233 -7.508 8.938 1.00 88.44 86 LEU A CA 1
ATOM 605 C C . LEU A 1 86 ? -13.479 -6.691 8.547 1.00 88.44 86 LEU A C 1
ATOM 607 O O . LEU A 1 86 ? -14.166 -6.156 9.410 1.00 88.44 86 LEU A O 1
ATOM 611 N N . ALA A 1 87 ? -13.807 -6.637 7.254 1.00 91.38 87 ALA A N 1
ATOM 612 C CA . ALA A 1 87 ? -14.988 -5.954 6.736 1.00 91.38 87 ALA A CA 1
ATOM 613 C C . ALA A 1 87 ? -16.305 -6.653 7.107 1.00 91.38 87 ALA A C 1
ATOM 615 O O . ALA A 1 87 ? -17.332 -5.982 7.231 1.00 91.38 87 AL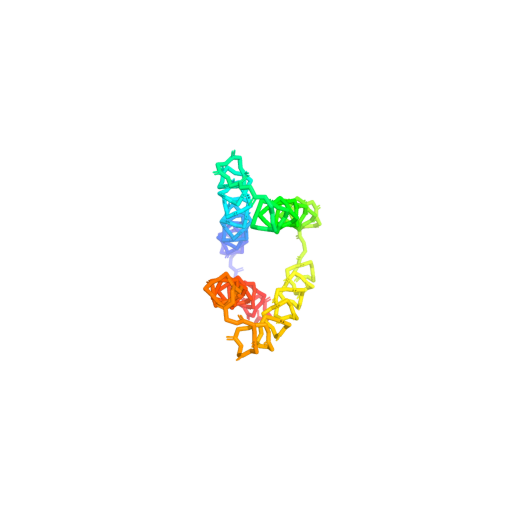A A O 1
ATOM 616 N N . LEU A 1 88 ? -16.283 -7.979 7.259 1.00 94.62 88 LEU A N 1
ATOM 617 C CA . LEU A 1 88 ? -17.470 -8.786 7.540 1.00 94.62 88 LEU A CA 1
ATOM 618 C C . LEU A 1 88 ? -17.730 -8.962 9.042 1.00 94.62 88 LEU A C 1
ATOM 620 O O . LEU A 1 88 ? -18.887 -8.968 9.455 1.00 94.62 88 LEU A O 1
ATOM 624 N N . ILE A 1 89 ? -16.674 -9.085 9.851 1.00 93.88 89 ILE A N 1
ATOM 625 C CA . ILE A 1 89 ? -16.770 -9.496 11.259 1.00 93.88 89 ILE A CA 1
ATOM 626 C C . ILE A 1 89 ? -16.724 -8.288 12.207 1.00 93.88 89 ILE A C 1
ATOM 628 O O . ILE A 1 89 ? -17.532 -8.196 13.129 1.00 93.88 89 ILE A O 1
ATOM 632 N N . ASP A 1 90 ? -15.816 -7.333 11.984 1.00 88.06 90 ASP A N 1
ATOM 633 C CA . ASP A 1 90 ? -15.611 -6.201 12.895 1.00 88.06 90 ASP A CA 1
ATOM 634 C C . ASP A 1 90 ? -16.349 -4.944 12.406 1.00 88.06 90 ASP A C 1
ATOM 636 O O . ASP A 1 90 ? -15.883 -4.187 11.548 1.00 88.06 90 ASP A O 1
ATOM 640 N N . ARG A 1 91 ? -17.517 -4.672 13.002 1.00 84.56 91 ARG A N 1
ATOM 641 C CA . ARG A 1 91 ? -18.339 -3.498 12.660 1.00 84.56 91 ARG A CA 1
ATOM 642 C C . ARG A 1 91 ? -17.619 -2.168 12.887 1.00 84.56 91 ARG A C 1
ATOM 644 O O . ARG A 1 91 ? -17.891 -1.220 12.148 1.00 84.56 91 ARG A O 1
ATOM 651 N N . GLN A 1 92 ? -16.715 -2.082 13.863 1.00 84.12 92 GLN A N 1
ATOM 652 C CA . GLN A 1 92 ? -16.013 -0.842 14.190 1.00 84.12 92 GLN A CA 1
ATOM 653 C C . GLN A 1 92 ? -14.965 -0.497 13.125 1.00 84.12 92 GLN A C 1
ATOM 655 O O . GLN A 1 92 ? -14.758 0.678 12.812 1.00 84.12 92 GLN A O 1
ATOM 660 N N . SER A 1 93 ? -14.329 -1.505 12.523 1.00 84.62 93 SER A N 1
ATOM 661 C CA . SER A 1 93 ? -13.328 -1.311 11.469 1.00 84.62 93 SER A CA 1
ATOM 662 C C . SER A 1 93 ? -13.852 -1.543 10.050 1.00 84.62 93 SER A C 1
ATOM 664 O O . SER A 1 93 ? -13.152 -1.215 9.092 1.00 84.62 93 SER A O 1
ATOM 666 N N . ARG A 1 94 ? -15.104 -1.986 9.876 1.00 88.94 94 ARG A N 1
ATOM 667 C CA . ARG A 1 94 ? -15.722 -2.267 8.570 1.00 88.94 94 ARG A CA 1
ATOM 668 C C . ARG A 1 94 ? -15.523 -1.166 7.531 1.00 88.94 94 ARG A C 1
ATOM 670 O O . ARG A 1 94 ? -15.077 -1.444 6.421 1.00 88.94 94 ARG A O 1
ATOM 677 N N . ARG A 1 95 ? -15.815 0.098 7.865 1.00 88.06 95 ARG A N 1
ATOM 678 C CA . ARG A 1 95 ? -15.662 1.220 6.912 1.00 88.06 95 ARG A CA 1
ATOM 679 C C . ARG A 1 95 ? -14.208 1.404 6.475 1.00 88.06 95 ARG A C 1
ATOM 681 O O . ARG A 1 95 ? -13.942 1.742 5.325 1.00 88.06 95 ARG A O 1
ATOM 688 N N . PHE A 1 96 ? -13.273 1.188 7.395 1.00 88.25 96 PHE A N 1
ATOM 689 C CA . PHE A 1 96 ? -11.849 1.227 7.099 1.00 88.25 96 PHE A CA 1
ATOM 690 C C . PHE A 1 96 ? -11.444 0.044 6.209 1.00 88.25 96 PHE A C 1
ATOM 692 O O . PHE A 1 96 ? -10.824 0.270 5.173 1.00 88.25 96 PHE A O 1
ATOM 699 N N . ALA A 1 97 ? -11.857 -1.176 6.559 1.00 89.94 97 ALA A N 1
ATOM 700 C CA . ALA A 1 97 ? -11.544 -2.397 5.824 1.00 89.94 97 ALA A CA 1
ATOM 701 C C . ALA A 1 97 ? -12.073 -2.361 4.382 1.00 89.94 97 ALA A C 1
ATOM 703 O O . ALA A 1 97 ? -11.324 -2.630 3.450 1.00 89.94 97 ALA A O 1
ATOM 704 N N . VAL A 1 98 ? -13.321 -1.924 4.175 1.00 93.81 98 VAL A N 1
ATOM 705 C CA . VAL A 1 98 ? -13.910 -1.759 2.832 1.00 93.81 98 VAL A CA 1
ATOM 706 C C . VAL A 1 98 ? -13.125 -0.746 1.999 1.00 93.81 98 VAL A C 1
ATOM 708 O O . VAL A 1 98 ? -12.867 -0.981 0.821 1.00 93.81 98 VAL A O 1
ATOM 711 N N . ARG A 1 99 ? -12.700 0.375 2.597 1.00 92.19 99 ARG A N 1
ATOM 712 C CA . ARG A 1 99 ? -11.876 1.360 1.886 1.00 92.19 99 ARG A CA 1
ATOM 713 C C . ARG A 1 99 ? -10.520 0.775 1.486 1.00 92.19 99 ARG A C 1
ATOM 715 O O . ARG A 1 99 ? -10.088 1.000 0.361 1.00 92.19 99 ARG A O 1
ATOM 722 N N . GLN A 1 100 ? -9.866 0.033 2.381 1.00 92.94 100 GLN A N 1
ATOM 723 C CA . GLN A 1 100 ? -8.590 -0.620 2.068 1.00 92.94 100 GLN A CA 1
ATOM 724 C C . GLN A 1 100 ? -8.741 -1.691 0.995 1.00 92.94 100 GLN A C 1
ATOM 726 O O . GLN A 1 100 ? -7.920 -1.747 0.088 1.00 92.94 100 GLN A O 1
ATOM 731 N N . LEU A 1 101 ? -9.814 -2.481 1.044 1.00 92.88 101 LEU A N 1
ATOM 732 C CA . LEU A 1 101 ? -10.126 -3.472 0.021 1.00 92.88 101 LEU A CA 1
ATOM 733 C C . LEU A 1 101 ? -10.237 -2.827 -1.367 1.00 92.88 101 LEU A C 1
ATOM 735 O O . LEU A 1 101 ? -9.637 -3.321 -2.320 1.00 92.88 101 LEU A O 1
ATOM 739 N N . TRP A 1 102 ? -10.942 -1.6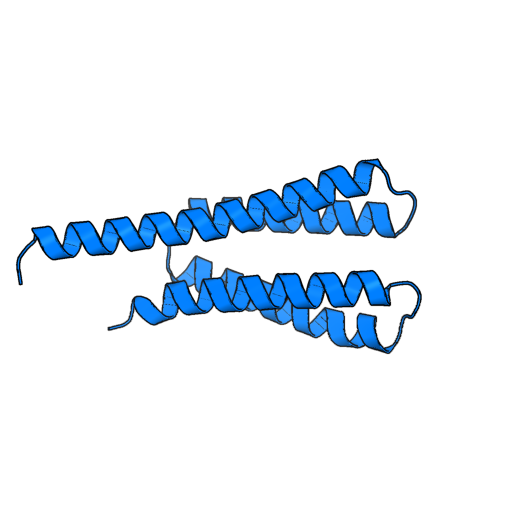97 -1.480 1.00 96.62 102 TRP A N 1
ATOM 740 C CA . TRP A 1 102 ? -11.060 -0.979 -2.751 1.00 96.62 102 TRP A CA 1
ATOM 741 C C . TRP A 1 102 ? -9.728 -0.421 -3.251 1.00 96.62 102 TRP A C 1
ATOM 743 O O . TRP A 1 102 ? -9.405 -0.581 -4.426 1.00 96.62 102 TRP A O 1
ATOM 753 N N . ILE A 1 103 ? -8.941 0.195 -2.366 1.00 92.25 103 ILE A N 1
ATOM 754 C CA . ILE A 1 103 ? -7.614 0.724 -2.713 1.00 92.25 103 ILE A CA 1
ATOM 755 C C . ILE A 1 103 ? -6.689 -0.404 -3.180 1.00 92.25 103 ILE A C 1
ATOM 757 O O . ILE A 1 103 ? -6.054 -0.278 -4.225 1.00 92.25 103 ILE A O 1
ATOM 761 N N . ALA A 1 104 ? -6.639 -1.504 -2.429 1.00 92.31 104 ALA A N 1
ATOM 762 C CA . ALA A 1 104 ? -5.834 -2.671 -2.754 1.00 92.31 104 ALA A CA 1
ATOM 763 C C . ALA A 1 104 ? -6.232 -3.255 -4.113 1.00 92.31 104 ALA A C 1
ATOM 765 O O . ALA A 1 104 ? -5.379 -3.441 -4.971 1.00 92.31 104 ALA A O 1
ATOM 766 N N . THR A 1 105 ? -7.533 -3.442 -4.345 1.00 94.81 105 THR A N 1
ATOM 767 C CA . THR A 1 105 ? -8.059 -3.954 -5.619 1.00 94.81 105 THR A CA 1
ATOM 768 C C . THR A 1 105 ? -7.661 -3.058 -6.790 1.00 94.81 105 THR A C 1
ATOM 770 O O . THR A 1 105 ? -7.158 -3.551 -7.798 1.00 94.81 105 THR A O 1
ATOM 773 N N . LEU A 1 106 ? -7.845 -1.739 -6.655 1.00 95.00 106 LEU A N 1
ATOM 774 C CA . LEU A 1 106 ? -7.465 -0.777 -7.688 1.00 95.00 106 LEU A CA 1
ATOM 775 C C . LEU A 1 106 ? -5.971 -0.878 -8.016 1.00 95.00 106 LEU A C 1
ATOM 777 O O . LEU A 1 106 ? -5.610 -0.983 -9.186 1.00 95.00 106 LEU A O 1
ATOM 781 N N . LEU A 1 107 ? -5.108 -0.869 -6.998 1.00 92.19 107 LEU A N 1
ATOM 782 C CA . LEU A 1 107 ? -3.661 -0.940 -7.192 1.00 92.19 107 LEU A CA 1
ATOM 783 C C . LEU A 1 107 ? -3.241 -2.276 -7.811 1.00 92.19 107 LEU A C 1
ATOM 785 O O . LEU A 1 107 ? -2.504 -2.268 -8.791 1.00 92.19 107 LEU A O 1
ATOM 789 N N . THR A 1 108 ? -3.782 -3.405 -7.348 1.00 93.19 108 THR A N 1
ATOM 790 C CA . THR A 1 108 ? -3.537 -4.720 -7.958 1.00 93.19 108 THR A CA 1
ATOM 791 C C . THR A 1 108 ? -3.900 -4.730 -9.443 1.00 93.19 108 THR A C 1
ATOM 793 O O . THR A 1 108 ? -3.107 -5.187 -10.263 1.00 93.19 108 THR A O 1
ATOM 796 N N . VAL A 1 109 ? -5.068 -4.198 -9.820 1.00 94.69 109 VAL A N 1
ATOM 797 C CA . VAL A 1 109 ? -5.491 -4.135 -11.229 1.00 94.69 109 VAL A CA 1
ATOM 798 C C . VAL A 1 109 ? -4.537 -3.274 -12.058 1.00 94.69 109 VAL A C 1
ATOM 800 O O . VAL A 1 109 ? -4.173 -3.662 -13.170 1.00 94.69 109 VAL A O 1
ATOM 803 N N . LEU A 1 110 ? -4.108 -2.124 -11.531 1.00 91.62 110 LEU A N 1
ATOM 804 C CA . LEU A 1 110 ? -3.163 -1.239 -12.214 1.00 91.62 110 LEU A CA 1
ATOM 805 C C . LEU A 1 110 ? -1.804 -1.918 -12.434 1.00 91.62 110 LEU A C 1
ATOM 807 O O . LEU A 1 110 ? -1.285 -1.879 -13.550 1.00 91.62 110 LEU A O 1
ATOM 811 N N . GLU A 1 111 ? -1.271 -2.591 -11.416 1.00 91.25 111 GLU A N 1
ATOM 812 C CA . GLU A 1 111 ? -0.007 -3.336 -11.482 1.00 91.25 111 GLU A CA 1
ATOM 813 C C . GLU A 1 111 ? -0.082 -4.486 -12.500 1.00 91.25 111 GLU A C 1
ATOM 815 O O . GLU A 1 111 ? 0.760 -4.607 -13.393 1.00 91.25 111 GLU A O 1
ATOM 820 N N . VAL A 1 112 ? -1.149 -5.290 -12.455 1.00 90.12 112 VAL A N 1
ATOM 821 C CA . VAL A 1 112 ? -1.369 -6.382 -13.418 1.00 90.12 112 VAL A CA 1
ATOM 822 C C . VAL A 1 112 ? -1.500 -5.838 -14.843 1.00 90.12 112 VAL A C 1
ATOM 824 O O . VAL A 1 112 ? -0.925 -6.400 -15.777 1.00 90.12 112 VAL A O 1
ATOM 827 N N . ALA A 1 113 ? -2.192 -4.712 -15.039 1.00 88.19 113 ALA A N 1
ATOM 828 C CA . ALA A 1 113 ? -2.311 -4.070 -16.346 1.00 88.19 113 ALA A CA 1
ATOM 829 C C . ALA A 1 113 ? -0.978 -3.483 -16.857 1.00 88.19 113 ALA A C 1
ATOM 831 O O . ALA A 1 113 ? -0.777 -3.376 -18.073 1.00 88.19 113 ALA A O 1
ATOM 832 N N . LEU A 1 114 ? -0.060 -3.091 -15.967 1.00 86.19 114 LEU A N 1
ATOM 833 C CA . LEU A 1 114 ? 1.300 -2.680 -16.329 1.00 86.19 114 LEU A CA 1
ATOM 834 C C . LEU A 1 114 ? 2.147 -3.870 -16.789 1.00 86.19 114 LEU A C 1
ATOM 836 O O . LEU A 1 114 ? 2.831 -3.770 -17.811 1.00 86.19 114 LEU A O 1
ATOM 840 N N . VAL A 1 115 ? 2.078 -4.996 -16.073 1.00 84.81 115 VAL A N 1
ATOM 841 C CA . VAL A 1 115 ? 2.860 -6.206 -16.372 1.00 84.81 115 VAL A CA 1
ATOM 842 C C . VAL A 1 115 ? 2.319 -6.935 -17.608 1.00 84.81 115 VAL A C 1
ATOM 844 O O . VAL A 1 115 ? 3.079 -7.248 -18.527 1.00 84.81 115 VAL A O 1
ATOM 847 N N . GLY A 1 116 ? 1.002 -7.146 -17.688 1.00 73.50 116 GLY A N 1
ATOM 848 C CA . GLY A 1 116 ? 0.347 -7.923 -18.747 1.00 73.50 116 GLY A CA 1
ATOM 849 C C . GLY A 1 116 ? 0.460 -7.313 -20.148 1.00 73.50 116 GLY A C 1
ATOM 850 O O . GLY A 1 116 ? 0.468 -8.037 -21.141 1.00 73.50 116 GLY A O 1
ATOM 851 N N . ARG A 1 117 ? 0.633 -5.989 -20.259 1.00 64.38 117 ARG A N 1
ATOM 852 C CA . ARG A 1 117 ? 0.886 -5.321 -21.551 1.00 64.38 117 ARG A CA 1
ATOM 853 C C . ARG A 1 117 ? 2.341 -5.423 -22.033 1.00 64.38 117 ARG A C 1
ATO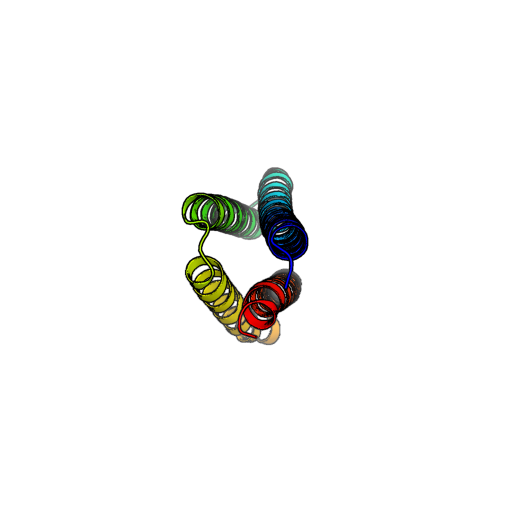M 855 O O . ARG A 1 117 ? 2.637 -4.949 -23.124 1.00 64.38 117 ARG A O 1
ATOM 862 N N . GLY A 1 118 ? 3.243 -6.001 -21.236 1.00 53.12 118 GLY A N 1
ATOM 863 C CA . GLY A 1 118 ? 4.676 -6.102 -21.529 1.00 53.12 118 GLY A CA 1
ATOM 864 C C . GLY A 1 118 ? 5.168 -7.466 -22.026 1.00 53.12 118 GLY A C 1
ATOM 865 O O . GLY A 1 118 ? 6.354 -7.571 -22.314 1.00 53.12 118 GLY A O 1
ATOM 866 N N . ARG A 1 119 ? 4.304 -8.491 -22.104 1.00 54.03 119 ARG A N 1
ATOM 867 C CA . ARG A 1 119 ? 4.649 -9.877 -22.501 1.00 54.03 119 ARG A CA 1
ATOM 868 C C . ARG A 1 119 ? 4.168 -10.277 -23.913 1.00 54.03 119 ARG A C 1
ATOM 870 O O . ARG A 1 119 ? 3.910 -11.454 -24.141 1.00 54.03 119 ARG A O 1
ATOM 877 N N . ARG A 1 120 ? 4.004 -9.330 -24.841 1.00 44.75 120 ARG A N 1
ATOM 878 C CA . ARG A 1 120 ? 3.708 -9.640 -26.253 1.00 44.75 120 ARG A CA 1
ATOM 879 C C . ARG A 1 120 ? 4.926 -9.428 -27.130 1.00 44.75 120 ARG A C 1
ATOM 881 O O . ARG A 1 120 ? 5.581 -8.381 -26.933 1.00 44.75 120 ARG A O 1
#

Sequence (120 aa):
MSRAGLGGRLGTRGQRALAVELLRAGIGIAHLLGARRALGRPAVLGRVLGVRQLGQAALVLRAGTADAHTVSALVDATHGVTMVPLALIDRQSRRFAVRQLWIATLLTVLEVALVGRGRR

Nearest PDB structures (foldseek):
  6jx6-assembly1_C  TM=2.871E-01  e=4.849E+00  Homo sapiens

Solvent-accessible surface area (backbone atoms only — not comparable to full-atom values): 6138 Å² total; per-residue (Å²): 137,63,72,69,65,51,55,54,52,53,50,56,50,52,52,52,53,50,51,52,33,50,50,38,30,51,54,9,52,52,26,40,59,52,21,74,79,44,68,69,69,65,16,54,54,21,40,54,49,12,52,49,29,38,51,50,27,52,51,37,63,71,64,71,44,65,64,44,38,50,53,52,20,50,58,26,44,52,50,23,57,63,21,49,59,40,39,74,70,37,78,90,47,18,71,59,22,50,52,49,29,52,53,20,50,52,51,22,52,53,31,48,57,60,46,67,74,66,79,122

Foldseek 3Di:
DDPVVVVVVVVVLLVLLLVLLVVLLVQLVVLQVVLVVDDDPSNVVSNVSSCVSNVLSVVCVVVVDLVSLVVVLVVLVVLLVVLVCVLVPPPVCNVVSVVSNVVSVVSSVSSCVSNVVPPD

Secondary structure (DSSP, 8-state):
--HHHHHHHHHHHHHHHHHHHHHHHHHHHHHHHHHHS--SHHHHHHHHHHHHHHHHHHHHHHH-SHHHHHHHHHHHHHHHHHHHHHHHH-TTTHHHHHHHHHHHHHHHHHHHHHHHTT--

Mean predicted aligned error: 5.73 Å